Protein AF-A0A9E3CJ19-F1 (afdb_monomer_lite)

Secondary structure (DSSP, 8-state):
---------------PPP-BTTTEEEETTEEEE-HHHHHHHTS--SS--TT-TTTGGGS-GGGTHHHHTTTT-

pLDDT: mean 72.0, std 16.31, range [46.62, 93.62]

Structure (mmCIF, N/CA/C/O backbone):
data_AF-A0A9E3CJ19-F1
#
_entry.id   AF-A0A9E3CJ19-F1
#
loop_
_atom_site.group_PDB
_atom_site.id
_atom_site.type_symbol
_atom_site.label_atom_id
_atom_site.label_alt_id
_atom_site.label_comp_id
_atom_site.label_asym_id
_atom_site.label_entity_id
_atom_site.label_seq_id
_atom_site.pdbx_PDB_ins_code
_atom_site.Cartn_x
_atom_site.Cartn_y
_atom_site.Cartn_z
_atom_site.occupancy
_atom_site.B_iso_or_equiv
_atom_site.auth_seq_id
_atom_site.auth_comp_id
_atom_site.auth_asym_id
_atom_site.auth_at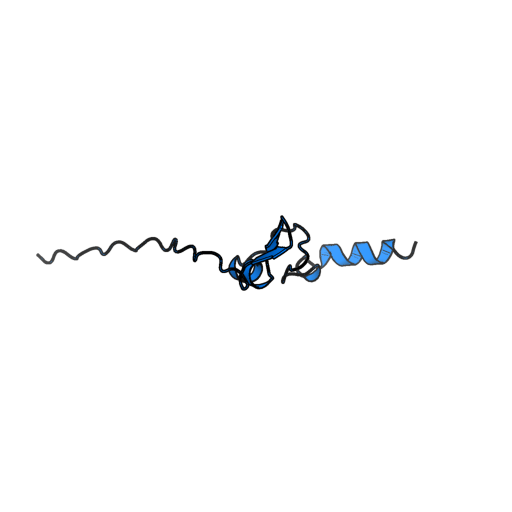om_id
_atom_site.pdbx_PDB_model_num
ATOM 1 N N . MET A 1 1 ? -47.782 12.564 -23.706 1.00 46.62 1 MET A N 1
ATOM 2 C CA . MET A 1 1 ? -46.337 12.874 -23.780 1.00 46.62 1 MET A CA 1
ATOM 3 C C . MET A 1 1 ? -45.640 12.112 -22.658 1.00 46.62 1 MET A C 1
ATOM 5 O O . MET A 1 1 ? -45.945 12.374 -21.504 1.00 46.62 1 MET A O 1
ATOM 9 N N . LYS A 1 2 ? -44.829 11.089 -22.965 1.00 49.22 2 LYS A N 1
ATOM 10 C CA . LYS A 1 2 ? -44.163 10.253 -21.949 1.00 49.22 2 LYS A CA 1
ATOM 11 C C . LYS A 1 2 ? -42.780 10.843 -21.669 1.00 49.22 2 LYS A C 1
ATOM 13 O O . LYS A 1 2 ? -41.875 10.697 -22.481 1.00 49.22 2 LYS A O 1
ATOM 18 N N . VAL A 1 3 ? -42.653 11.554 -20.555 1.00 54.44 3 VAL A N 1
ATOM 19 C CA . VAL A 1 3 ? -41.367 12.037 -20.038 1.00 54.44 3 VAL A CA 1
ATOM 20 C C . VAL A 1 3 ? -40.588 10.845 -19.481 1.00 54.44 3 VAL A C 1
ATOM 22 O O . VAL A 1 3 ? -40.997 10.226 -18.501 1.00 54.44 3 VAL A O 1
ATOM 25 N N . PHE A 1 4 ? -39.491 10.485 -20.145 1.00 52.22 4 PHE A N 1
ATOM 26 C CA . PHE A 1 4 ? -38.579 9.440 -19.689 1.00 52.22 4 PHE A CA 1
ATOM 27 C C . PHE A 1 4 ? -37.703 9.987 -18.557 1.00 52.22 4 PHE A C 1
ATOM 29 O O . PHE A 1 4 ? -37.004 10.985 -18.724 1.00 52.22 4 PHE A O 1
ATOM 36 N N . LYS A 1 5 ? -37.747 9.330 -17.392 1.00 57.72 5 LYS A N 1
ATOM 37 C CA . LYS A 1 5 ? -36.828 9.583 -16.277 1.00 57.72 5 LYS A CA 1
ATOM 38 C C . LYS A 1 5 ? -35.410 9.213 -16.719 1.00 57.72 5 LYS A C 1
ATOM 40 O O . LYS A 1 5 ? -35.098 8.031 -16.842 1.00 57.72 5 LYS A O 1
ATOM 45 N N . ALA A 1 6 ? -34.558 10.215 -16.917 1.00 59.78 6 ALA A N 1
ATOM 46 C CA . ALA A 1 6 ? -33.116 10.028 -16.968 1.00 59.78 6 ALA A CA 1
ATOM 47 C C . ALA A 1 6 ? -32.642 9.667 -15.553 1.00 59.78 6 ALA A C 1
ATOM 49 O O . ALA A 1 6 ? -32.585 10.517 -14.666 1.00 59.78 6 ALA A O 1
ATOM 50 N N . GLN A 1 7 ? -32.386 8.383 -15.310 1.00 57.34 7 GLN A N 1
ATOM 51 C CA . GLN A 1 7 ? -31.676 7.962 -14.108 1.00 57.34 7 GLN A CA 1
ATOM 52 C C . GLN A 1 7 ? -30.214 8.356 -14.289 1.00 57.34 7 GLN A C 1
ATOM 54 O O . GLN A 1 7 ? -29.552 7.909 -15.223 1.00 57.34 7 GLN A O 1
ATOM 59 N N . ALA A 1 8 ? -29.753 9.256 -13.422 1.00 58.38 8 ALA A N 1
ATOM 60 C CA . ALA A 1 8 ? -28.362 9.648 -13.338 1.00 58.38 8 ALA A CA 1
ATOM 61 C C . ALA A 1 8 ? -27.511 8.389 -13.130 1.00 58.38 8 ALA A C 1
ATOM 63 O O . ALA A 1 8 ? -27.730 7.639 -12.177 1.00 58.38 8 ALA A O 1
ATOM 64 N N . 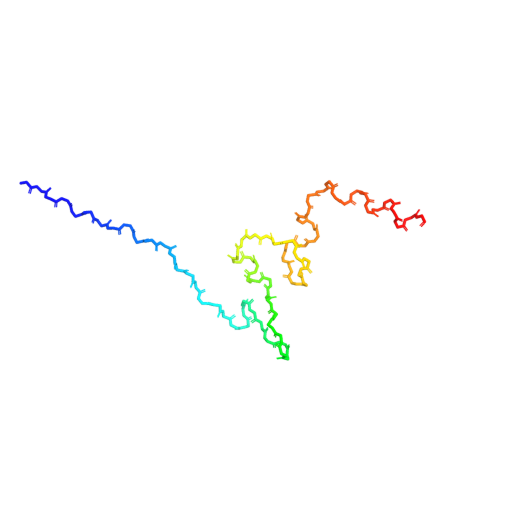LEU A 1 9 ? -26.568 8.151 -14.040 1.00 61.03 9 LEU A N 1
ATOM 65 C CA . LEU A 1 9 ? -25.531 7.142 -13.870 1.00 61.03 9 LEU A CA 1
ATOM 66 C C . LEU A 1 9 ? -24.733 7.537 -12.624 1.00 61.03 9 LEU A C 1
ATOM 68 O O . LEU A 1 9 ? -24.043 8.556 -12.614 1.00 61.03 9 LEU A O 1
ATOM 72 N N . GLN A 1 10 ? -24.909 6.777 -11.547 1.00 60.28 10 GLN A N 1
ATOM 73 C CA . GLN A 1 10 ? -24.211 6.981 -10.287 1.00 60.28 10 GLN A CA 1
ATOM 74 C C . GLN A 1 10 ? -22.715 6.814 -10.556 1.00 60.28 10 GLN A C 1
ATOM 76 O O . GLN A 1 10 ? -22.264 5.755 -10.985 1.00 60.28 10 GLN A O 1
ATOM 81 N N . THR A 1 11 ? -21.953 7.889 -10.369 1.00 57.19 11 THR A N 1
ATOM 82 C CA . THR A 1 11 ? -20.502 7.894 -10.535 1.00 57.19 11 THR A CA 1
ATOM 83 C C . THR A 1 11 ? -19.898 6.907 -9.545 1.00 57.19 11 THR A C 1
ATOM 85 O O . THR A 1 11 ? -19.864 7.164 -8.341 1.00 57.19 11 THR A O 1
ATOM 88 N N . SER A 1 12 ? -19.453 5.773 -10.067 1.00 55.59 12 SER A N 1
ATOM 89 C CA . SER A 1 12 ? -18.809 4.659 -9.381 1.00 55.59 12 SER A CA 1
ATOM 90 C C . SER A 1 12 ? -17.457 5.073 -8.786 1.00 55.59 12 SER A C 1
ATOM 92 O O . SER A 1 12 ? -16.400 4.695 -9.283 1.00 55.59 12 SER A O 1
ATOM 94 N N . ASN A 1 13 ? -17.469 5.892 -7.737 1.00 62.88 13 ASN A N 1
ATOM 95 C CA . ASN A 1 13 ? -16.293 6.191 -6.921 1.00 62.88 13 ASN A CA 1
ATOM 96 C C . ASN A 1 13 ? -16.445 5.527 -5.549 1.00 62.88 13 ASN A C 1
ATOM 98 O O . ASN A 1 13 ? -16.326 6.160 -4.502 1.00 62.88 13 ASN A O 1
ATOM 102 N N . GLU A 1 14 ? -16.750 4.234 -5.559 1.00 61.09 14 GLU A N 1
ATOM 103 C CA . GLU A 1 14 ? -16.786 3.400 -4.363 1.00 61.09 14 GLU A CA 1
ATOM 104 C C . GLU A 1 14 ? -15.360 2.935 -4.051 1.00 61.09 14 GLU A C 1
ATOM 106 O O . GLU A 1 14 ? -14.981 1.788 -4.297 1.00 61.09 14 GLU A O 1
ATOM 111 N N . ARG A 1 15 ? -14.522 3.839 -3.529 1.00 67.31 15 ARG A N 1
ATOM 112 C CA . ARG A 1 15 ? -13.251 3.424 -2.923 1.00 67.31 15 ARG A CA 1
ATOM 113 C C . ARG A 1 15 ? -13.591 2.632 -1.673 1.00 67.31 15 ARG A C 1
ATOM 115 O O . ARG A 1 15 ? -13.930 3.210 -0.641 1.00 67.31 15 ARG A O 1
ATOM 122 N N . ARG A 1 16 ? -13.546 1.307 -1.790 1.00 77.44 16 ARG A N 1
ATOM 123 C CA . ARG A 1 16 ? -13.710 0.411 -0.646 1.00 77.44 16 ARG A CA 1
ATOM 124 C C . ARG A 1 16 ? -12.691 0.813 0.429 1.00 77.44 16 ARG A C 1
ATOM 126 O O . ARG A 1 16 ? -11.541 1.090 0.077 1.00 77.44 16 ARG A O 1
ATOM 133 N N . PRO A 1 17 ? -13.098 0.898 1.705 1.00 84.88 17 PRO A N 1
ATOM 134 C CA . PRO A 1 17 ? -12.165 1.201 2.780 1.00 84.88 17 PRO A CA 1
ATOM 135 C C . PRO A 1 17 ? -11.084 0.119 2.837 1.00 84.88 17 PRO A C 1
ATOM 137 O O . PRO A 1 17 ? -11.372 -1.052 2.584 1.00 84.88 17 PRO A O 1
ATOM 140 N N . LEU A 1 18 ? -9.850 0.514 3.161 1.00 87.56 18 LEU A N 1
ATOM 141 C CA . LEU A 1 18 ? -8.773 -0.450 3.358 1.00 87.56 18 LEU A CA 1
ATOM 142 C C . LEU A 1 18 ? -9.072 -1.300 4.595 1.00 87.56 18 LEU A C 1
ATOM 144 O O . LEU A 1 18 ? -9.439 -0.767 5.644 1.00 87.56 18 LEU A O 1
ATOM 148 N N . VAL A 1 19 ? -8.876 -2.608 4.476 1.00 90.75 19 VAL A N 1
ATOM 149 C CA . VAL A 1 19 ? -9.112 -3.577 5.546 1.00 90.75 19 VAL A CA 1
ATOM 150 C C . VAL A 1 19 ? -7.776 -4.031 6.132 1.00 90.75 19 VAL A C 1
ATOM 152 O O . VAL A 1 19 ? -6.918 -4.559 5.423 1.00 90.75 19 VAL A O 1
ATOM 155 N N . GLU A 1 20 ? -7.592 -3.845 7.437 1.00 91.75 20 GLU A N 1
ATOM 156 C CA . GLU A 1 20 ? -6.404 -4.327 8.149 1.00 91.75 20 GLU A CA 1
ATOM 157 C C . GLU A 1 20 ? -6.348 -5.866 8.138 1.00 91.75 20 GLU A C 1
ATOM 159 O O . GLU A 1 20 ? -7.363 -6.543 8.283 1.00 91.75 20 GLU A O 1
ATOM 164 N N . GLY A 1 21 ? -5.161 -6.422 7.894 1.00 88.50 21 GLY A N 1
ATOM 165 C CA . GLY A 1 21 ? -4.929 -7.853 7.673 1.00 88.50 21 GLY A CA 1
ATOM 166 C C . GLY A 1 21 ? -5.158 -8.324 6.231 1.00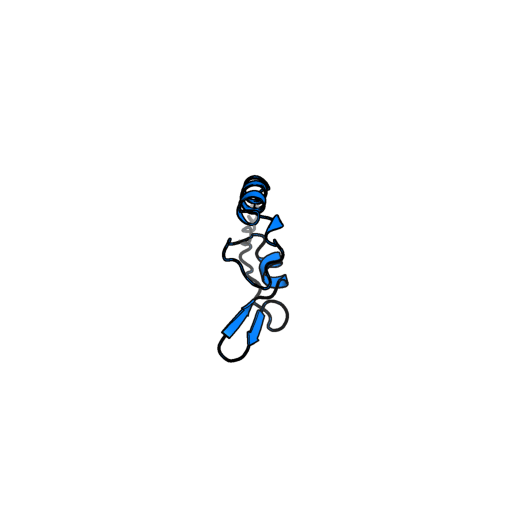 88.50 21 GLY A C 1
ATOM 167 O O . GLY A 1 21 ? -4.718 -9.415 5.882 1.00 88.50 21 GLY A O 1
ATOM 168 N N . VAL A 1 22 ? -5.793 -7.508 5.377 1.00 87.44 22 VAL A N 1
ATOM 169 C CA . VAL A 1 22 ? -6.054 -7.846 3.964 1.00 87.44 22 VAL A CA 1
ATOM 170 C C . VAL A 1 22 ? -5.364 -6.880 3.007 1.00 87.44 22 VAL A C 1
ATOM 172 O O . VAL A 1 22 ? -4.758 -7.320 2.034 1.00 87.44 22 VAL A O 1
ATOM 175 N N . ASP A 1 23 ? -5.468 -5.572 3.238 1.00 89.12 23 ASP A N 1
ATOM 176 C CA . ASP A 1 23 ? -4.819 -4.510 2.454 1.00 89.12 23 ASP A CA 1
ATOM 177 C C . ASP A 1 23 ? -3.471 -4.087 3.039 1.00 89.12 23 ASP A C 1
ATOM 179 O O . ASP A 1 23 ? -2.524 -3.771 2.322 1.00 89.12 23 ASP A O 1
ATOM 183 N N . PHE A 1 24 ? -3.392 -4.032 4.359 1.00 92.50 24 PHE A N 1
ATOM 184 C CA . PHE A 1 24 ? -2.200 -3.603 5.067 1.00 92.50 24 PHE A CA 1
ATOM 185 C C . PHE A 1 24 ? -2.191 -4.211 6.460 1.00 92.50 24 PHE A C 1
ATOM 187 O O . PHE A 1 24 ? -3.226 -4.633 6.974 1.00 92.50 24 PHE A O 1
ATOM 194 N N . TYR A 1 25 ? -1.032 -4.212 7.093 1.00 93.31 25 TYR A N 1
ATOM 195 C CA . TYR A 1 25 ? -0.890 -4.483 8.513 1.00 93.31 25 TYR A CA 1
ATOM 196 C C . TYR A 1 25 ? 0.036 -3.445 9.133 1.00 93.31 25 TYR A C 1
ATOM 198 O O . TYR A 1 25 ? 0.802 -2.764 8.443 1.00 93.31 25 TYR A O 1
ATOM 206 N N . ARG A 1 26 ? -0.070 -3.280 10.447 1.00 93.62 26 ARG A N 1
ATOM 207 C CA . ARG A 1 26 ? 0.812 -2.396 11.204 1.00 93.62 26 ARG A CA 1
ATOM 208 C C . ARG A 1 26 ? 1.961 -3.211 11.766 1.00 93.62 26 ARG A C 1
ATOM 210 O O . ARG A 1 26 ? 1.744 -4.183 12.483 1.00 93.62 26 ARG A O 1
ATOM 217 N N . GLU A 1 27 ? 3.178 -2.796 11.450 1.00 92.44 27 GLU A N 1
ATOM 218 C CA . GLU A 1 27 ? 4.397 -3.372 12.006 1.00 92.44 27 GLU A CA 1
ATOM 219 C C . GLU A 1 27 ? 5.109 -2.270 12.794 1.00 92.44 27 GLU A C 1
ATOM 221 O O . GLU A 1 27 ? 5.717 -1.354 12.234 1.00 92.44 27 GLU A O 1
ATOM 226 N N . GLY A 1 28 ? 4.929 -2.292 14.117 1.00 91.06 28 GLY A N 1
ATOM 227 C CA . GLY A 1 28 ? 5.388 -1.220 14.998 1.00 91.06 28 GLY A CA 1
ATOM 228 C C . GLY A 1 28 ? 4.716 0.121 14.676 1.00 91.06 28 GLY A C 1
ATOM 229 O O . GLY A 1 28 ? 3.502 0.264 14.812 1.00 91.06 28 GLY A O 1
ATOM 230 N N . GLY A 1 29 ? 5.517 1.111 14.267 1.00 93.38 29 GLY A N 1
ATOM 231 C CA . GLY A 1 29 ? 5.057 2.453 13.883 1.00 93.38 29 GLY A CA 1
ATOM 232 C C . GLY A 1 29 ? 4.758 2.627 12.390 1.00 93.38 29 GLY A C 1
ATOM 233 O O . GLY A 1 29 ? 4.387 3.724 11.973 1.00 93.38 29 GLY A O 1
ATOM 234 N N . TYR A 1 30 ? 4.923 1.575 11.586 1.00 90.38 30 TYR A N 1
ATOM 235 C CA . TYR A 1 30 ? 4.794 1.636 10.133 1.00 90.38 30 TYR A CA 1
ATOM 236 C C . TYR A 1 30 ? 3.537 0.916 9.643 1.00 90.38 30 TYR A C 1
ATOM 238 O O . TYR A 1 30 ? 3.067 -0.052 10.243 1.00 90.38 30 TYR A O 1
ATOM 246 N N . VAL A 1 31 ? 2.996 1.396 8.523 1.00 90.56 31 VAL A N 1
ATOM 247 C CA . VAL A 1 31 ? 1.929 0.726 7.773 1.00 90.56 31 VAL A CA 1
ATOM 248 C 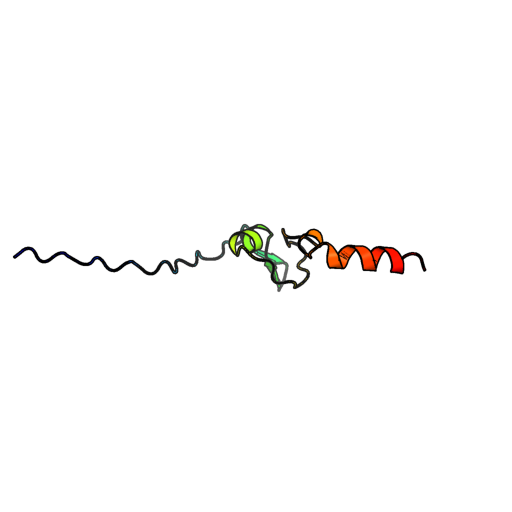C . VAL A 1 31 ? 2.576 -0.015 6.615 1.00 90.56 31 VAL A C 1
ATOM 250 O O . VAL A 1 31 ? 3.182 0.606 5.743 1.00 90.56 31 VAL A O 1
ATOM 253 N N . VAL A 1 32 ? 2.441 -1.336 6.609 1.00 90.50 32 VAL A N 1
ATOM 254 C CA . VAL A 1 32 ? 2.988 -2.203 5.571 1.00 90.50 32 VAL A CA 1
ATOM 255 C C . VAL A 1 32 ? 1.842 -2.684 4.690 1.00 90.50 32 VAL A C 1
ATOM 257 O O . VAL A 1 32 ? 0.942 -3.379 5.159 1.00 90.50 32 VAL A O 1
ATOM 260 N N . PHE A 1 33 ? 1.857 -2.294 3.415 1.00 91.38 33 PHE A N 1
ATOM 261 C CA . PHE A 1 33 ? 0.872 -2.759 2.439 1.00 91.38 33 PHE A CA 1
ATOM 262 C C . PHE A 1 33 ? 1.154 -4.198 2.026 1.00 91.38 33 PHE A C 1
ATOM 264 O O . PHE A 1 33 ? 2.306 -4.596 1.849 1.00 91.38 33 PHE A O 1
ATOM 271 N N . THR A 1 34 ? 0.082 -4.967 1.874 1.00 90.94 34 THR A N 1
ATOM 272 C CA . THR A 1 34 ? 0.141 -6.348 1.409 1.00 90.94 34 THR A CA 1
ATOM 273 C C . THR A 1 34 ? 0.066 -6.404 -0.112 1.00 90.94 34 THR A C 1
ATOM 275 O O . THR A 1 34 ? -0.365 -5.466 -0.791 1.00 90.94 34 THR A O 1
ATOM 278 N N . GLU A 1 35 ? 0.396 -7.570 -0.648 1.00 88.31 35 GLU A N 1
ATOM 279 C CA . GLU A 1 35 ? 0.212 -7.892 -2.058 1.00 88.31 35 GLU A CA 1
ATOM 280 C C . GLU A 1 35 ? -1.235 -7.650 -2.534 1.00 88.31 35 GLU A C 1
ATOM 282 O O . GLU A 1 35 ? -1.468 -7.073 -3.598 1.00 88.31 35 GLU A O 1
ATOM 287 N N . GLY A 1 36 ? -2.223 -7.996 -1.701 1.00 86.50 36 GLY A N 1
ATOM 288 C CA . GLY A 1 36 ? -3.643 -7.837 -2.017 1.00 86.50 36 GLY A CA 1
ATOM 289 C C . GLY A 1 36 ? -4.054 -6.385 -2.274 1.00 86.50 36 GLY A C 1
ATOM 290 O O . GLY A 1 36 ? -4.892 -6.127 -3.140 1.00 86.50 36 GLY A O 1
ATOM 291 N N . TYR A 1 37 ? -3.441 -5.424 -1.575 1.00 89.38 37 TYR A N 1
ATOM 292 C CA . TYR A 1 37 ? -3.657 -4.002 -1.848 1.00 89.38 37 TYR A CA 1
ATOM 293 C C . TYR A 1 37 ? -3.084 -3.589 -3.207 1.00 89.38 37 TYR A C 1
ATOM 295 O O . TYR A 1 37 ? -3.739 -2.880 -3.973 1.00 89.38 37 TYR A O 1
ATOM 303 N N . HIS A 1 38 ? -1.891 -4.074 -3.550 1.00 86.12 38 HIS A N 1
ATOM 304 C CA . HIS A 1 38 ? -1.254 -3.791 -4.837 1.00 86.12 38 HIS A CA 1
ATOM 305 C C . HIS A 1 38 ? -1.995 -4.431 -6.026 1.00 86.12 38 HIS A C 1
ATOM 307 O O . HIS A 1 38 ? -2.094 -3.808 -7.088 1.00 86.12 38 HIS A O 1
ATOM 313 N N . LEU A 1 39 ? -2.587 -5.617 -5.842 1.00 85.38 39 LEU A N 1
ATOM 314 C CA . LEU A 1 39 ? -3.476 -6.243 -6.827 1.00 85.38 39 LEU A CA 1
ATOM 315 C C . LEU A 1 39 ? -4.776 -5.451 -6.999 1.00 85.38 39 LEU A C 1
ATOM 317 O O . LEU A 1 39 ? -5.171 -5.157 -8.124 1.00 85.38 39 LEU A O 1
ATOM 321 N N . ARG A 1 40 ? -5.416 -5.029 -5.898 1.00 84.38 40 ARG A N 1
ATOM 322 C CA . ARG A 1 40 ? -6.629 -4.189 -5.949 1.00 84.38 40 ARG A CA 1
ATOM 323 C C . ARG A 1 40 ? -6.392 -2.842 -6.624 1.00 84.38 40 ARG A C 1
ATOM 325 O O . ARG A 1 40 ? -7.279 -2.340 -7.308 1.00 84.38 40 ARG A O 1
ATOM 332 N N . ARG A 1 41 ? -5.209 -2.258 -6.432 1.00 84.94 41 ARG A N 1
ATOM 333 C CA . ARG A 1 41 ? -4.789 -1.022 -7.103 1.00 84.94 41 ARG A CA 1
ATOM 334 C C . ARG A 1 41 ? -4.665 -1.203 -8.620 1.00 84.94 41 ARG A C 1
ATOM 336 O O . ARG A 1 41 ? -4.879 -0.242 -9.352 1.00 84.94 41 ARG A O 1
ATOM 343 N N . GLY A 1 42 ? -4.317 -2.406 -9.074 1.00 84.50 42 GLY A N 1
ATOM 344 C CA . GLY A 1 42 ? -4.257 -2.769 -10.491 1.00 84.50 42 GLY A CA 1
ATOM 345 C C . GLY A 1 42 ? -3.058 -2.216 -11.267 1.00 84.50 42 GLY A C 1
ATOM 346 O O . GLY A 1 42 ? -3.049 -2.318 -12.489 1.00 84.50 42 GLY A O 1
ATOM 347 N N . TYR A 1 43 ? -2.060 -1.613 -10.603 1.00 80.75 43 TYR A N 1
ATOM 348 C CA . TYR A 1 43 ? -0.820 -1.178 -11.256 1.00 80.75 43 TYR A CA 1
ATOM 349 C C . TYR A 1 43 ? 0.390 -1.150 -10.307 1.00 80.75 43 TYR A C 1
ATOM 351 O O . TYR A 1 43 ? 0.252 -0.896 -9.104 1.00 80.75 43 TYR A O 1
ATOM 359 N N . CYS A 1 44 ? 1.586 -1.372 -10.867 1.00 83.12 44 CYS A N 1
ATOM 360 C CA . CYS A 1 44 ? 2.865 -1.228 -10.168 1.00 83.12 44 CYS A CA 1
ATOM 361 C C . CYS A 1 44 ? 3.287 0.247 -10.108 1.00 83.12 44 CYS A C 1
ATOM 363 O O . CYS A 1 44 ? 3.222 0.961 -11.105 1.00 83.12 44 CYS A O 1
ATOM 365 N N . CYS A 1 45 ? 3.739 0.714 -8.942 1.00 82.69 45 CYS A N 1
ATOM 366 C CA . CYS A 1 45 ? 4.221 2.088 -8.770 1.00 82.69 45 CYS A CA 1
ATOM 367 C C . CYS A 1 45 ? 5.742 2.250 -8.898 1.00 82.69 45 CYS A C 1
ATOM 369 O O . CYS A 1 45 ? 6.229 3.364 -8.736 1.00 82.69 45 CYS A O 1
ATOM 371 N N . GLY A 1 46 ? 6.490 1.168 -9.147 1.00 79.44 46 GLY A N 1
ATOM 372 C CA . GLY A 1 46 ? 7.943 1.214 -9.360 1.00 79.44 46 GLY A CA 1
ATOM 373 C C . GLY A 1 46 ? 8.775 1.547 -8.115 1.00 79.44 46 GLY A C 1
ATOM 374 O O . GLY A 1 46 ? 9.936 1.909 -8.237 1.00 79.44 46 GLY A O 1
ATOM 375 N N . SER A 1 47 ? 8.202 1.452 -6.912 1.00 81.19 47 SER A N 1
ATOM 376 C CA . SER A 1 47 ? 8.879 1.845 -5.662 1.00 81.19 47 SER A CA 1
ATOM 377 C C . SER A 1 47 ? 9.654 0.710 -4.977 1.00 81.19 47 SER A C 1
ATOM 379 O O . SER A 1 47 ? 10.061 0.878 -3.833 1.00 81.19 47 SER A O 1
ATOM 381 N N . GLY A 1 48 ? 9.808 -0.452 -5.626 1.00 79.56 48 GLY A N 1
ATOM 382 C CA . GLY A 1 48 ? 10.547 -1.592 -5.063 1.00 79.56 48 GLY A CA 1
ATOM 383 C C . GLY A 1 48 ? 9.963 -2.122 -3.746 1.00 79.56 48 GLY A C 1
ATOM 384 O O . GLY A 1 48 ? 10.696 -2.386 -2.797 1.00 79.56 48 GLY A O 1
ATOM 385 N N . CYS A 1 49 ? 8.632 -2.211 -3.634 1.00 83.94 49 CYS A N 1
ATOM 386 C CA . CYS A 1 49 ? 7.973 -2.628 -2.394 1.00 83.94 49 CYS A CA 1
ATOM 387 C C . CYS A 1 49 ? 8.219 -4.115 -2.090 1.00 83.94 49 CYS A C 1
ATOM 389 O O . CYS A 1 49 ? 8.120 -4.957 -2.977 1.00 83.94 49 CYS A O 1
ATOM 391 N N . ARG A 1 50 ? 8.428 -4.450 -0.810 1.00 80.25 50 ARG A N 1
ATOM 392 C CA . ARG A 1 50 ? 8.720 -5.824 -0.354 1.00 80.25 50 ARG A CA 1
ATOM 393 C C . ARG A 1 50 ? 7.619 -6.848 -0.675 1.00 80.25 50 ARG A C 1
ATOM 395 O O . ARG A 1 50 ? 7.925 -8.015 -0.863 1.00 80.25 50 ARG A O 1
ATOM 402 N N . HIS A 1 51 ? 6.362 -6.403 -0.736 1.00 84.94 51 HIS A N 1
ATOM 403 C CA . HIS A 1 51 ? 5.181 -7.226 -1.044 1.00 84.94 51 HIS A CA 1
ATOM 404 C C . HIS A 1 51 ? 4.600 -6.904 -2.428 1.00 84.94 51 HIS A C 1
ATOM 406 O O . HIS A 1 51 ? 3.386 -6.953 -2.624 1.00 84.94 51 HIS A O 1
ATOM 412 N N . CYS A 1 52 ? 5.437 -6.467 -3.375 1.00 85.12 52 CYS A N 1
ATOM 413 C CA . CYS A 1 52 ? 4.975 -6.134 -4.717 1.00 85.12 52 CYS A CA 1
ATOM 414 C C . CYS A 1 52 ? 4.616 -7.422 -5.492 1.00 85.12 52 CYS A C 1
ATOM 416 O O . CYS A 1 52 ? 5.528 -8.186 -5.803 1.00 85.12 52 CYS A O 1
ATOM 418 N N . PRO A 1 53 ? 3.340 -7.642 -5.880 1.00 81.12 53 PRO A N 1
ATOM 419 C CA . PRO A 1 53 ? 2.938 -8.806 -6.684 1.00 81.12 53 PRO A CA 1
ATOM 420 C C . PRO A 1 53 ? 3.563 -8.801 -8.073 1.00 81.12 53 PRO A C 1
ATOM 422 O O . PRO A 1 53 ? 3.629 -9.826 -8.735 1.00 81.12 53 PRO A O 1
ATOM 425 N N . TYR A 1 54 ? 3.955 -7.620 -8.546 1.00 76.88 54 TYR A N 1
ATOM 426 C CA . TYR A 1 54 ? 4.459 -7.440 -9.894 1.00 76.88 54 TYR A CA 1
ATOM 427 C C . TYR A 1 54 ? 5.945 -7.826 -10.010 1.00 76.88 54 TYR A C 1
ATOM 429 O O . TYR A 1 54 ? 6.449 -7.899 -11.123 1.00 76.88 54 TYR A O 1
ATOM 437 N N . GLY A 1 55 ? 6.642 -8.091 -8.894 1.00 66.31 55 GLY A N 1
ATOM 438 C CA . GLY A 1 55 ? 8.048 -8.511 -8.892 1.00 66.31 55 GLY A CA 1
ATOM 439 C C . GLY A 1 55 ? 8.997 -7.572 -9.655 1.00 66.31 55 GLY A C 1
ATOM 440 O O . GLY A 1 55 ? 8.603 -6.520 -10.164 1.00 66.31 55 GLY A O 1
ATOM 441 N N . GLU A 1 56 ? 10.266 -7.960 -9.744 1.00 55.12 56 GLU A N 1
ATOM 442 C CA . GLU A 1 56 ? 11.244 -7.354 -10.668 1.00 55.12 56 GLU A CA 1
ATOM 443 C C . GLU A 1 56 ? 10.904 -7.692 -12.139 1.00 55.12 56 GLU A C 1
ATOM 445 O O . GLU A 1 56 ? 11.193 -6.943 -13.062 1.00 55.12 56 GLU A O 1
ATOM 450 N N . GLU A 1 57 ? 10.155 -8.775 -12.338 1.00 52.06 57 GLU A N 1
ATOM 451 C CA . GLU A 1 57 ? 9.702 -9.354 -13.609 1.00 52.06 57 GLU A CA 1
ATOM 452 C C . GLU A 1 57 ? 8.601 -8.562 -14.349 1.00 52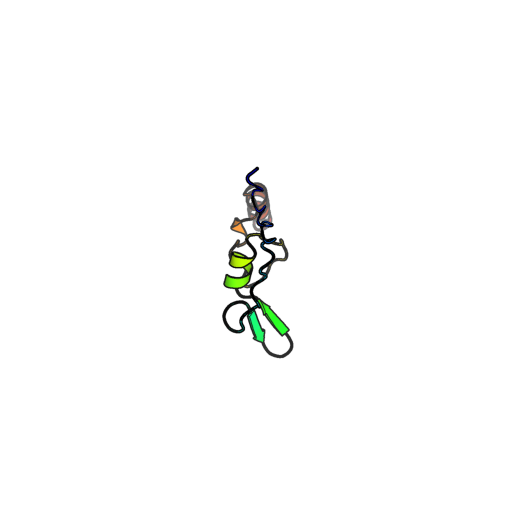.06 57 GLU A C 1
ATOM 454 O O . GLU A 1 57 ? 8.393 -8.759 -15.546 1.00 52.06 57 GLU A O 1
ATOM 459 N N . SER A 1 58 ? 7.915 -7.624 -13.685 1.00 49.12 58 SER A N 1
ATOM 460 C CA . SER A 1 58 ? 7.039 -6.645 -14.358 1.00 49.12 58 SER A CA 1
ATOM 461 C C . SER A 1 58 ? 7.788 -5.459 -14.957 1.00 49.12 58 SER A C 1
ATOM 463 O O . SER A 1 58 ? 7.191 -4.652 -15.679 1.00 49.12 58 SER A O 1
ATOM 465 N N . VAL A 1 59 ? 9.087 -5.339 -14.672 1.00 52.12 59 VAL A N 1
ATOM 466 C CA . VAL A 1 59 ? 9.966 -4.460 -15.431 1.00 52.12 59 VAL A CA 1
ATOM 467 C C . VAL A 1 59 ? 10.169 -5.136 -16.792 1.00 52.12 59 VAL A C 1
ATOM 469 O O . VAL A 1 59 ? 10.551 -6.305 -16.840 1.00 52.12 59 VAL A O 1
ATOM 472 N N . PRO A 1 60 ? 9.869 -4.464 -17.918 1.00 52.22 60 PRO A N 1
ATOM 473 C CA . PRO A 1 60 ? 10.009 -5.077 -19.233 1.00 52.22 60 PRO A CA 1
ATOM 474 C C . PRO A 1 60 ? 11.422 -5.646 -19.413 1.00 52.22 60 PRO A C 1
ATOM 476 O O . PRO A 1 60 ? 12.400 -5.005 -19.030 1.00 52.22 60 PRO A O 1
ATOM 479 N N . ALA A 1 61 ? 11.517 -6.822 -20.045 1.00 48.19 61 ALA A N 1
ATOM 480 C CA . ALA A 1 61 ? 12.751 -7.600 -20.226 1.00 48.19 61 ALA A CA 1
ATOM 481 C C . ALA A 1 61 ? 13.954 -6.803 -20.774 1.00 48.19 61 ALA A C 1
ATOM 483 O O . ALA A 1 61 ? 15.097 -7.192 -20.556 1.00 48.19 61 ALA A O 1
ATOM 484 N N . ALA A 1 62 ? 13.707 -5.654 -21.411 1.00 53.88 62 ALA A N 1
ATOM 485 C CA . ALA A 1 62 ? 14.722 -4.677 -21.799 1.00 53.88 62 ALA A CA 1
ATOM 486 C C . ALA A 1 62 ? 15.640 -4.203 -20.647 1.00 53.88 62 ALA A C 1
ATOM 488 O O . ALA A 1 62 ? 16.694 -3.649 -20.926 1.00 53.88 62 ALA A O 1
ATOM 489 N N . PHE A 1 63 ? 15.264 -4.404 -19.380 1.00 51.25 63 PHE A N 1
ATOM 490 C CA . PHE A 1 63 ? 16.072 -4.032 -18.211 1.00 51.25 63 PHE A CA 1
ATOM 491 C C . PHE A 1 63 ? 16.808 -5.203 -17.532 1.00 51.25 63 PHE A C 1
ATOM 493 O O . PHE A 1 63 ? 17.672 -4.949 -16.699 1.00 51.25 63 PHE A O 1
ATOM 500 N N . HIS A 1 64 ? 16.495 -6.465 -17.855 1.00 55.94 64 HIS A N 1
ATOM 501 C CA . HIS A 1 64 ? 17.092 -7.636 -17.185 1.00 55.94 64 HIS A CA 1
ATOM 502 C C . HIS A 1 64 ? 18.393 -8.127 -17.847 1.00 55.94 64 HIS A C 1
ATOM 504 O O . HIS A 1 64 ? 19.243 -8.694 -17.164 1.00 55.94 64 HIS A O 1
ATOM 510 N N . GLU A 1 65 ? 18.566 -7.903 -19.154 1.00 53.03 65 GLU A N 1
ATOM 511 C CA . GLU A 1 65 ? 19.753 -8.363 -19.898 1.00 53.03 65 GLU A CA 1
ATOM 512 C C . GLU A 1 65 ? 21.034 -7.628 -19.442 1.00 53.03 65 GLU A C 1
ATOM 514 O O . GLU A 1 65 ? 22.069 -8.255 -19.241 1.00 53.03 65 GLU A O 1
ATOM 519 N N . GLU A 1 66 ? 20.949 -6.321 -19.163 1.00 51.91 66 GLU A N 1
ATOM 520 C CA . GLU A 1 66 ? 22.117 -5.481 -18.835 1.00 51.91 66 GLU A CA 1
ATOM 521 C C . GLU A 1 66 ? 22.699 -5.742 -17.427 1.00 51.91 66 GLU A C 1
ATOM 523 O O . GLU A 1 66 ? 23.873 -5.477 -17.172 1.00 51.91 66 GLU A O 1
ATOM 528 N N . VAL A 1 67 ? 21.912 -6.290 -16.492 1.00 56.69 67 VAL A N 1
ATOM 529 C CA . VAL A 1 67 ? 22.367 -6.512 -15.104 1.00 56.69 67 VAL A CA 1
ATOM 530 C C . VAL A 1 67 ? 23.192 -7.797 -14.973 1.00 56.69 67 VAL A C 1
ATOM 532 O O . VAL A 1 67 ? 24.142 -7.836 -14.195 1.00 56.69 67 VAL A O 1
ATOM 535 N N . ARG A 1 68 ? 22.919 -8.833 -15.781 1.00 51.81 68 ARG A N 1
ATOM 536 C CA . ARG A 1 68 ? 23.658 -10.108 -15.696 1.00 51.81 68 ARG A CA 1
ATOM 537 C C . ARG A 1 68 ? 25.109 -10.000 -16.180 1.00 51.81 68 ARG A C 1
ATOM 539 O O . ARG A 1 68 ? 25.946 -10.778 -15.739 1.00 51.81 68 ARG A O 1
ATOM 546 N N . GLU A 1 69 ? 25.416 -9.055 -17.065 1.00 55.56 69 GLU A N 1
ATOM 547 C CA . GLU A 1 69 ? 26.778 -8.853 -17.585 1.00 55.56 69 GLU A CA 1
ATOM 548 C C . GLU A 1 69 ? 27.682 -8.061 -16.627 1.00 55.56 69 GLU A C 1
ATOM 550 O O . GLU A 1 69 ? 28.902 -8.091 -16.769 1.00 55.56 69 GLU A O 1
ATOM 555 N N . ARG A 1 70 ? 27.1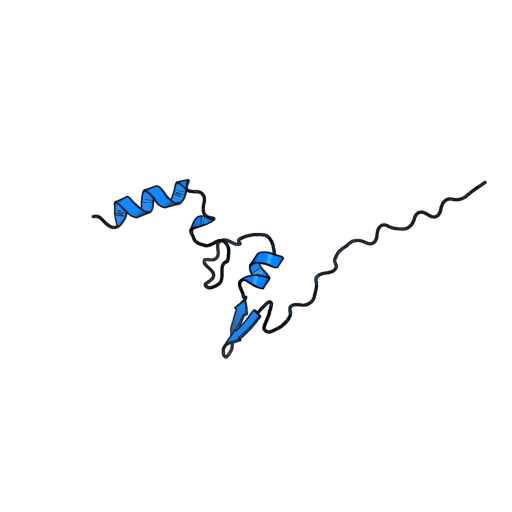13 -7.369 -15.632 1.00 56.12 70 ARG A N 1
ATOM 556 C CA . ARG A 1 70 ? 27.871 -6.510 -14.712 1.00 56.12 70 ARG A CA 1
ATOM 557 C C . ARG A 1 70 ? 28.367 -7.227 -13.457 1.00 56.12 70 ARG A C 1
ATOM 559 O O . ARG A 1 70 ? 29.413 -6.850 -12.941 1.00 56.12 70 ARG A O 1
ATOM 566 N N . ASP A 1 71 ? 27.642 -8.233 -12.971 1.00 50.22 71 ASP A N 1
ATOM 567 C CA . ASP A 1 71 ? 28.034 -9.009 -11.782 1.00 50.22 71 ASP A CA 1
ATOM 568 C C . ASP A 1 71 ? 29.093 -10.100 -12.081 1.00 50.22 71 ASP A C 1
ATOM 570 O O . ASP A 1 71 ? 29.635 -10.701 -11.155 1.00 50.22 71 ASP A O 1
ATOM 574 N N . GLU A 1 72 ? 29.438 -10.331 -13.357 1.00 56.97 72 GLU A N 1
ATOM 575 C CA . GLU A 1 72 ? 30.585 -11.152 -13.800 1.00 56.97 72 GLU A CA 1
ATOM 576 C C . GLU A 1 72 ? 31.770 -10.287 -14.305 1.00 56.97 72 GLU A C 1
ATOM 578 O O . GLU A 1 72 ? 32.426 -10.618 -15.296 1.00 56.97 72 GLU A O 1
ATOM 583 N N . SER A 1 73 ? 32.072 -9.163 -13.641 1.00 50.31 73 SER A N 1
ATOM 584 C CA . SER A 1 73 ? 33.332 -8.408 -13.818 1.00 50.31 73 SER A CA 1
ATOM 585 C C . SER A 1 73 ? 33.940 -7.950 -12.500 1.00 50.31 73 SER A C 1
ATOM 587 O O . SER A 1 73 ? 33.194 -7.422 -11.648 1.00 50.31 73 SER A O 1
#

Radius of gyration: 21.27 Å; chains: 1; bounding box: 80×24×39 Å

Sequence (73 aa):
MKVFKAQALQTSNERRPLVEGVDFYREGGYVVFTEGYHLRRGYCCGSGCRHCPYGEESVPAAFHEEVRERDES

Foldseek 3Di:
DDDDDPDPPPPPPCPDDDDEPQQWHDDDPDTAGACNVLVVVVDDPPPPHPRPPCPVVVPPPVPVVVVVVVVVD